Protein AF-A0A914K8K1-F1 (afdb_monomer)

Radius of gyration: 21.76 Å; Cα contacts (8 Å, |Δi|>4): 88; chains: 1; bounding box: 58×41×43 Å

Mean predicted aligned error: 17.22 Å

Secondary structure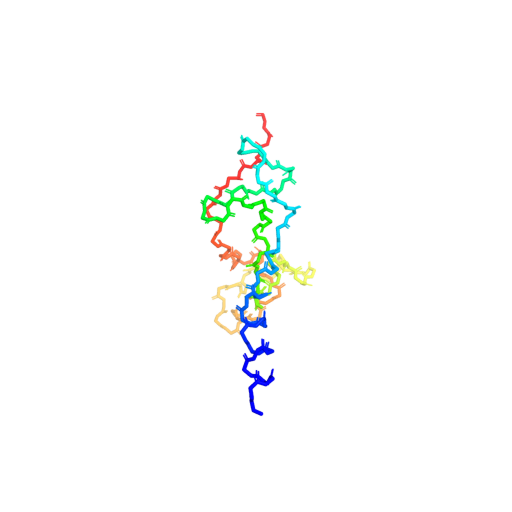 (DSSP, 8-state):
-HHHHHHHHHHTT-----SEEEEPBTTB--TT-EEETTTTEEE-S---------SSB-STTTTTTGGGGG-GGGHHHHHHHBTTTTT--------------

pLDDT: mean 70.37, std 14.73, range [35.03, 91.94]

Structure (mmCIF, N/CA/C/O backbone):
data_AF-A0A914K8K1-F1
#
_entry.id   AF-A0A914K8K1-F1
#
loop_
_atom_site.group_PDB
_atom_site.id
_atom_site.type_symbol
_atom_site.label_atom_id
_atom_site.label_alt_id
_atom_site.label_comp_id
_atom_site.label_asym_id
_atom_site.label_entity_id
_atom_site.label_seq_id
_atom_site.pdbx_PDB_ins_code
_atom_site.Cartn_x
_atom_site.Cartn_y
_atom_site.Cartn_z
_atom_site.occupancy
_atom_site.B_iso_or_equiv
_atom_site.auth_seq_id
_atom_site.auth_comp_id
_atom_site.auth_asym_id
_atom_site.auth_atom_id
_atom_site.pdbx_PDB_model_num
ATOM 1 N N . MET A 1 1 ? 37.151 17.667 19.456 1.00 62.22 1 MET A N 1
ATOM 2 C CA . MET A 1 1 ? 35.809 18.225 19.156 1.00 62.22 1 MET A CA 1
ATOM 3 C C . MET A 1 1 ? 35.627 18.548 17.671 1.00 62.22 1 MET A C 1
ATOM 5 O O . MET A 1 1 ? 34.592 18.196 17.137 1.00 62.22 1 MET A O 1
ATOM 9 N N . ILE A 1 2 ? 36.631 19.096 16.972 1.00 69.88 2 ILE A N 1
ATOM 10 C CA . ILE A 1 2 ? 36.574 19.380 15.517 1.00 69.88 2 ILE A CA 1
ATOM 11 C C . ILE A 1 2 ? 36.436 18.121 14.634 1.00 69.88 2 ILE A C 1
ATOM 13 O O . ILE A 1 2 ? 35.679 18.132 13.671 1.00 69.88 2 ILE A O 1
ATOM 17 N N . PHE A 1 3 ? 37.083 17.007 14.995 1.00 66.69 3 PHE A N 1
ATOM 18 C CA . PHE A 1 3 ? 36.973 15.741 14.248 1.00 66.69 3 PHE A CA 1
ATOM 19 C C . PHE A 1 3 ? 35.547 15.154 14.271 1.00 66.69 3 PHE A C 1
ATOM 21 O O . PHE A 1 3 ? 35.078 14.633 13.267 1.00 66.69 3 PHE A O 1
ATOM 28 N N . LEU A 1 4 ? 34.828 15.307 15.393 1.00 64.75 4 LEU A N 1
ATOM 29 C CA . LEU A 1 4 ? 33.423 14.892 15.524 1.00 64.75 4 LEU A CA 1
ATOM 30 C C . LEU A 1 4 ? 32.496 15.721 14.628 1.00 64.75 4 LEU A C 1
ATOM 32 O O . LEU A 1 4 ? 31.550 15.180 14.069 1.00 64.75 4 LEU A O 1
ATOM 36 N N . ILE A 1 5 ? 32.793 17.012 14.453 1.00 72.75 5 ILE A N 1
ATOM 37 C CA . ILE A 1 5 ? 32.029 17.905 13.572 1.00 72.75 5 ILE A CA 1
ATOM 38 C C . ILE A 1 5 ? 32.172 17.458 12.110 1.00 72.75 5 ILE A C 1
ATOM 40 O O . ILE A 1 5 ? 31.180 17.428 11.392 1.00 72.75 5 ILE A O 1
ATOM 44 N N . PHE A 1 6 ? 33.376 17.041 11.700 1.00 72.00 6 PHE A N 1
ATOM 45 C CA . PHE A 1 6 ? 33.640 16.532 10.349 1.00 72.00 6 PHE A CA 1
ATOM 46 C C . PHE A 1 6 ? 32.950 15.186 10.075 1.00 72.00 6 PHE A C 1
ATOM 48 O O . PHE A 1 6 ? 32.431 14.957 8.990 1.00 72.00 6 PHE A O 1
ATOM 55 N N . ILE A 1 7 ? 32.911 14.293 11.069 1.00 71.06 7 ILE A N 1
ATOM 56 C CA . ILE A 1 7 ? 32.204 13.008 10.957 1.00 71.06 7 ILE A CA 1
ATOM 57 C C . ILE A 1 7 ? 30.692 13.244 10.821 1.00 71.06 7 ILE A C 1
ATOM 59 O O . ILE A 1 7 ? 30.070 12.620 9.970 1.00 71.06 7 ILE A O 1
ATOM 63 N N . LEU A 1 8 ? 30.111 14.169 11.598 1.00 64.19 8 LEU A N 1
ATOM 64 C CA . LEU A 1 8 ? 28.686 14.524 11.523 1.00 64.19 8 LEU A CA 1
ATOM 65 C C . LEU A 1 8 ? 28.303 15.197 10.197 1.00 64.19 8 LEU A C 1
ATOM 67 O O . LEU A 1 8 ? 27.235 14.913 9.662 1.00 64.19 8 LEU A O 1
ATOM 71 N N . SER A 1 9 ? 29.160 16.057 9.639 1.00 67.00 9 SER A N 1
ATOM 72 C CA . SER A 1 9 ? 28.899 16.703 8.346 1.00 67.00 9 SER A CA 1
ATOM 73 C C . SER A 1 9 ? 29.022 15.741 7.163 1.00 67.00 9 SER A C 1
ATOM 75 O O . SER A 1 9 ? 28.276 15.873 6.196 1.00 67.00 9 SER A O 1
ATOM 77 N N . VAL A 1 10 ? 29.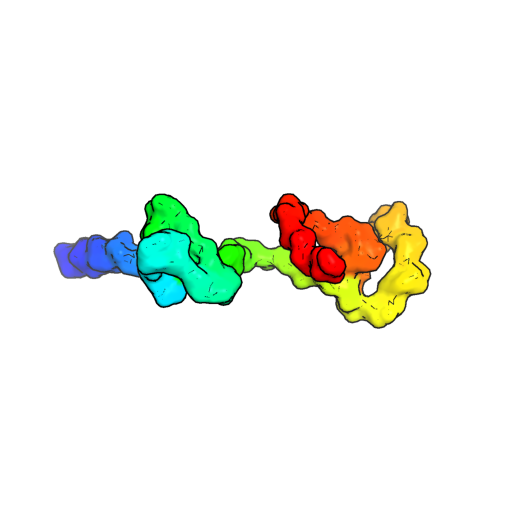916 14.752 7.245 1.00 62.75 10 VAL A N 1
ATOM 78 C CA . VAL A 1 10 ? 30.037 13.686 6.239 1.00 62.75 10 VAL A CA 1
ATOM 79 C C . VAL A 1 10 ? 28.889 12.676 6.370 1.00 62.75 10 VAL A C 1
ATOM 81 O O . VAL A 1 10 ? 28.319 12.288 5.356 1.00 62.75 10 VAL A O 1
ATOM 84 N N . PHE A 1 11 ? 28.486 12.304 7.594 1.00 62.41 11 PHE A N 1
ATOM 85 C CA . PHE A 1 11 ? 27.326 11.429 7.829 1.00 62.41 11 PHE A CA 1
ATOM 86 C C . PHE A 1 11 ? 26.000 12.068 7.384 1.00 62.41 11 PHE A C 1
ATOM 88 O O . PHE A 1 11 ? 25.150 11.377 6.834 1.00 62.41 11 PHE A O 1
ATOM 95 N N . GLY A 1 12 ? 25.831 13.383 7.555 1.00 54.16 12 GLY A N 1
ATOM 96 C CA . GLY A 1 12 ? 24.621 14.095 7.127 1.00 54.16 12 GLY A CA 1
ATOM 97 C C . GLY A 1 12 ? 24.423 14.176 5.606 1.00 54.16 12 GLY A C 1
ATOM 98 O O . GLY A 1 12 ? 23.321 14.478 5.161 1.00 54.16 12 GLY A O 1
ATOM 99 N N . LEU A 1 13 ? 25.459 13.900 4.800 1.00 52.81 13 LEU A N 1
ATOM 100 C CA . LEU A 1 13 ? 25.354 13.876 3.336 1.00 52.81 13 LEU A CA 1
ATOM 101 C C . LEU A 1 13 ? 25.050 12.475 2.770 1.00 52.81 13 LEU A C 1
ATOM 103 O O . LEU A 1 13 ? 24.757 12.364 1.582 1.00 52.81 13 LEU A O 1
ATOM 107 N N . VAL A 1 14 ? 25.131 11.409 3.583 1.00 45.88 14 VAL A N 1
ATOM 108 C CA . VAL A 1 14 ? 24.942 10.016 3.120 1.00 45.88 14 VAL A CA 1
ATOM 109 C C . VAL A 1 14 ? 23.555 9.438 3.413 1.00 45.88 14 VAL A C 1
ATOM 111 O O . VAL A 1 14 ? 23.330 8.252 3.181 1.00 45.88 14 VAL A O 1
ATOM 114 N N . GLU A 1 15 ? 22.587 10.249 3.846 1.00 52.53 15 GLU A N 1
ATOM 115 C CA . GLU A 1 15 ? 21.179 9.832 3.985 1.00 52.53 15 GLU A CA 1
ATOM 116 C C . GLU A 1 15 ? 20.435 9.856 2.639 1.00 52.53 15 GLU A C 1
ATOM 118 O O . GLU A 1 15 ? 19.354 10.417 2.483 1.00 52.53 15 GLU A O 1
ATOM 123 N N . GLY A 1 16 ? 21.059 9.250 1.634 1.00 50.69 16 GLY A N 1
ATOM 124 C CA . GLY A 1 16 ? 20.565 9.197 0.268 1.00 50.69 16 GLY A CA 1
ATOM 125 C C . GLY A 1 16 ? 20.891 7.876 -0.414 1.00 50.69 16 GLY A C 1
ATOM 126 O O . GLY A 1 16 ? 21.139 7.873 -1.615 1.00 50.69 16 GLY A O 1
ATOM 127 N N . LEU A 1 17 ? 20.899 6.749 0.312 1.00 50.72 17 LEU A N 1
ATOM 128 C CA . LEU A 1 17 ? 20.663 5.463 -0.348 1.00 50.72 17 LEU A CA 1
ATOM 129 C C . LEU A 1 17 ? 19.193 5.431 -0.750 1.00 50.72 17 LEU A C 1
ATOM 131 O O . LEU A 1 17 ? 18.320 4.952 -0.040 1.00 50.72 17 LEU A O 1
ATOM 135 N N . THR A 1 18 ? 18.925 6.034 -1.896 1.00 52.91 18 THR A N 1
ATOM 136 C CA . THR A 1 18 ? 17.677 5.865 -2.613 1.00 52.91 18 THR A CA 1
ATOM 137 C C . THR A 1 18 ? 17.522 4.377 -2.896 1.00 52.91 18 THR A C 1
ATOM 139 O O . THR A 1 18 ? 18.407 3.797 -3.526 1.00 52.91 18 THR A O 1
ATOM 142 N N . ASP A 1 19 ? 16.411 3.782 -2.462 1.00 56.59 19 ASP A N 1
ATOM 143 C CA . ASP A 1 19 ? 15.962 2.417 -2.784 1.00 56.59 19 ASP A CA 1
ATOM 144 C C . ASP A 1 19 ? 15.615 2.262 -4.288 1.00 56.59 19 ASP A C 1
ATOM 146 O O . ASP A 1 19 ? 14.587 1.710 -4.684 1.00 56.59 19 ASP A O 1
ATOM 150 N N . GLY A 1 20 ? 16.449 2.832 -5.158 1.00 61.06 20 GLY A N 1
ATOM 151 C CA . GLY A 1 20 ? 16.270 2.927 -6.595 1.00 61.06 20 GLY A CA 1
ATOM 152 C C . GLY A 1 20 ? 17.356 2.165 -7.343 1.00 61.06 20 GLY A C 1
ATOM 153 O O . GLY A 1 20 ? 18.521 2.163 -6.958 1.00 61.06 20 GLY A O 1
ATOM 154 N N . ILE A 1 21 ? 16.967 1.535 -8.4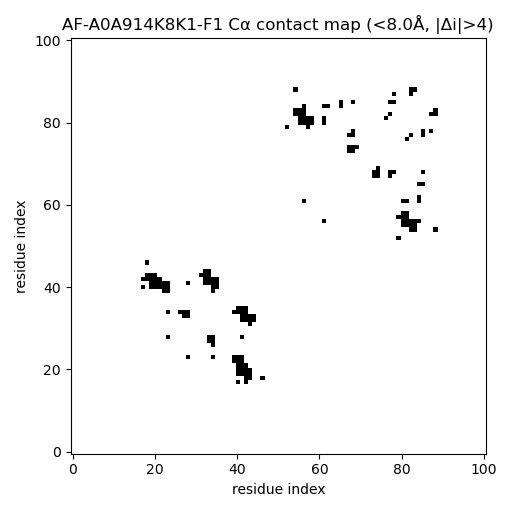51 1.00 70.25 21 ILE A N 1
ATOM 155 C CA . ILE A 1 21 ? 17.849 0.724 -9.304 1.00 70.25 21 ILE A CA 1
ATOM 156 C C . ILE A 1 21 ? 18.900 1.566 -10.048 1.00 70.25 21 ILE A C 1
ATOM 158 O O . ILE A 1 21 ? 19.914 1.032 -10.493 1.00 70.25 21 ILE A O 1
ATOM 162 N N . GLY A 1 22 ? 18.692 2.876 -10.186 1.00 77.31 22 GLY A N 1
ATOM 163 C CA . GLY A 1 22 ? 19.632 3.770 -10.861 1.00 77.31 22 GLY A CA 1
ATOM 164 C C . GLY A 1 22 ? 18.955 4.999 -11.468 1.00 77.31 22 GLY A C 1
ATOM 165 O O . GLY A 1 22 ? 17.754 5.192 -11.271 1.00 77.31 22 GLY A O 1
ATOM 166 N N . PRO A 1 23 ? 19.704 5.851 -12.188 1.00 82.31 23 PRO A N 1
ATOM 167 C CA . PRO A 1 23 ? 19.160 7.042 -12.833 1.00 82.31 23 PRO A CA 1
ATOM 168 C C . PRO A 1 23 ? 18.260 6.683 -14.022 1.00 82.31 23 PRO A C 1
ATOM 170 O O . PRO A 1 23 ? 18.484 5.687 -14.712 1.00 82.31 23 PRO A O 1
ATOM 173 N N . CYS A 1 24 ? 17.261 7.518 -14.305 1.00 86.38 24 CYS A N 1
ATOM 174 C CA . CYS A 1 24 ? 16.415 7.331 -15.482 1.00 86.38 24 CYS A CA 1
ATOM 175 C C . CYS A 1 24 ? 17.192 7.668 -16.762 1.00 86.38 24 CYS A C 1
ATOM 177 O O . CYS A 1 24 ? 17.596 8.815 -16.962 1.00 86.38 24 CYS A O 1
ATOM 179 N N . ILE A 1 25 ? 17.339 6.716 -17.682 1.00 85.06 25 ILE A N 1
ATOM 180 C CA . ILE A 1 25 ? 17.964 6.983 -18.983 1.00 85.06 25 ILE A CA 1
ATOM 181 C C . ILE A 1 25 ? 16.852 7.361 -19.962 1.00 85.06 25 ILE A C 1
ATOM 183 O O . ILE A 1 25 ? 15.943 6.570 -20.213 1.00 85.06 25 ILE A O 1
ATOM 187 N N . ALA A 1 26 ? 16.880 8.595 -20.475 1.00 78.56 26 ALA A N 1
ATOM 188 C CA . ALA A 1 26 ? 15.861 9.135 -21.388 1.00 78.56 26 ALA A CA 1
ATOM 189 C C . ALA A 1 26 ? 14.405 9.012 -20.872 1.00 78.56 26 ALA A C 1
ATOM 191 O O . ALA A 1 26 ? 13.470 8.871 -21.655 1.00 78.56 26 ALA A O 1
ATOM 192 N N . GLY A 1 27 ? 14.207 9.041 -19.547 1.00 73.38 27 GLY A N 1
ATOM 193 C CA . GLY A 1 27 ? 12.885 8.881 -18.926 1.00 73.38 27 GLY A CA 1
ATOM 194 C C . GLY A 1 27 ? 12.346 7.446 -18.931 1.00 73.38 27 GLY A C 1
ATOM 195 O O . GLY A 1 27 ? 11.175 7.237 -18.627 1.00 73.38 27 GLY A O 1
ATOM 196 N N . THR A 1 28 ? 13.186 6.461 -19.253 1.00 79.12 28 THR A N 1
ATOM 197 C CA . THR A 1 28 ? 12.826 5.039 -19.261 1.00 79.12 28 THR A CA 1
ATOM 198 C C . THR A 1 28 ? 13.487 4.298 -18.098 1.00 79.12 28 THR A C 1
ATOM 200 O O . THR A 1 28 ? 14.619 4.603 -17.716 1.00 79.12 28 THR A O 1
ATOM 203 N N . CYS A 1 29 ? 12.759 3.342 -17.519 1.00 85.38 29 CYS A N 1
ATOM 204 C CA . CYS A 1 29 ? 13.227 2.449 -16.459 1.00 85.38 29 CYS A CA 1
ATOM 205 C C . CYS A 1 29 ? 12.881 0.988 -16.819 1.00 85.38 29 CYS A C 1
ATOM 207 O O . CYS A 1 29 ? 11.983 0.764 -17.639 1.00 85.38 29 CYS A O 1
ATOM 209 N N . PRO A 1 30 ? 13.564 -0.008 -16.221 1.00 80.75 30 PRO A N 1
ATOM 210 C CA . PRO A 1 30 ? 13.225 -1.423 -16.379 1.00 80.75 30 PRO A CA 1
ATOM 211 C C . PRO A 1 30 ? 11.787 -1.733 -15.937 1.00 80.75 30 PRO A C 1
ATOM 213 O O . PRO A 1 30 ? 11.172 -0.971 -15.188 1.00 80.75 30 PRO A O 1
ATOM 216 N N . LEU A 1 31 ? 11.251 -2.876 -16.374 1.00 73.25 31 LEU A N 1
ATOM 217 C CA . LEU A 1 31 ? 9.897 -3.316 -16.018 1.00 73.25 31 LEU A CA 1
ATOM 218 C C . LEU A 1 31 ? 9.686 -3.314 -14.494 1.00 73.25 31 LEU A C 1
ATOM 220 O O . LEU A 1 31 ? 10.468 -3.910 -13.759 1.00 73.25 31 LEU A O 1
ATOM 224 N N . GLY A 1 32 ? 8.614 -2.654 -14.041 1.00 68.31 32 GLY A N 1
ATOM 225 C CA . GLY A 1 32 ? 8.254 -2.542 -12.620 1.00 68.31 32 GLY A CA 1
ATOM 226 C C . GLY A 1 32 ? 8.769 -1.287 -11.905 1.00 68.31 32 GLY A C 1
ATOM 227 O O . GLY A 1 32 ? 8.447 -1.095 -10.737 1.00 68.31 32 GLY A O 1
ATOM 228 N N . TYR A 1 33 ? 9.508 -0.412 -12.592 1.00 76.81 33 TYR A N 1
ATOM 229 C CA . TYR A 1 33 ? 10.102 0.794 -12.010 1.00 76.81 33 TYR A CA 1
ATOM 230 C C . TYR A 1 33 ? 9.544 2.055 -12.664 1.00 76.81 33 TYR A C 1
ATOM 232 O O . TYR A 1 33 ? 9.283 2.092 -13.867 1.00 76.81 33 TYR A O 1
ATOM 240 N N . THR A 1 34 ? 9.387 3.115 -11.876 1.00 77.62 34 THR A N 1
ATOM 241 C CA . THR A 1 34 ? 8.926 4.419 -12.368 1.00 77.62 34 THR A CA 1
ATOM 242 C C . THR A 1 34 ? 10.005 5.471 -12.189 1.00 77.62 34 THR A C 1
ATOM 244 O O . THR A 1 34 ? 10.682 5.494 -11.161 1.00 77.62 34 THR A O 1
ATOM 247 N N . CYS A 1 35 ? 10.151 6.359 -13.175 1.00 82.19 35 CYS A N 1
ATOM 248 C CA . CYS A 1 35 ? 11.070 7.484 -13.064 1.00 82.19 35 CYS A CA 1
ATOM 249 C C . CYS A 1 35 ? 10.472 8.560 -12.152 1.0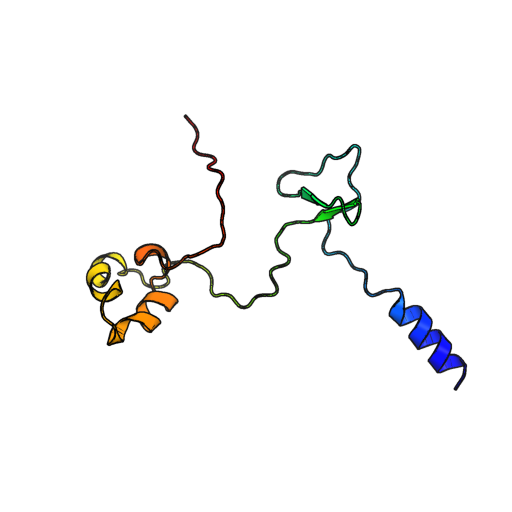0 82.19 35 CYS A C 1
ATOM 251 O O . CYS A 1 35 ? 9.465 9.188 -12.489 1.00 82.19 35 CYS A O 1
ATOM 253 N N . GLN A 1 36 ? 11.093 8.783 -10.998 1.00 81.19 36 GLN A N 1
ATOM 254 C CA . GLN A 1 36 ? 10.668 9.816 -10.064 1.00 81.19 36 GLN A CA 1
ATOM 255 C C . GLN A 1 36 ? 11.206 11.175 -10.525 1.00 81.19 36 GLN A C 1
ATOM 257 O O . GLN A 1 36 ? 12.401 11.442 -10.453 1.00 81.19 36 GLN A O 1
ATOM 262 N N . THR A 1 37 ? 10.328 12.072 -10.975 1.00 66.50 37 THR A N 1
ATOM 263 C CA . THR A 1 37 ? 10.697 13.408 -11.493 1.00 66.50 37 THR A CA 1
ATOM 264 C C . THR A 1 37 ? 11.345 14.325 -10.454 1.00 66.50 37 THR A C 1
ATOM 266 O O . THR A 1 37 ? 12.043 15.260 -10.828 1.00 66.50 37 THR A O 1
ATOM 269 N N . SER A 1 38 ? 11.145 14.042 -9.164 1.00 62.75 38 SER A N 1
ATOM 270 C CA . SER A 1 38 ? 11.769 14.772 -8.052 1.00 62.75 38 SER A CA 1
ATOM 271 C C . SER A 1 38 ? 13.249 14.409 -7.858 1.00 62.75 38 SER A C 1
ATOM 273 O O . SER A 1 38 ? 14.043 15.240 -7.432 1.00 62.75 38 SER A O 1
ATOM 275 N N . THR A 1 39 ? 13.634 13.172 -8.182 1.00 65.69 39 THR A N 1
ATOM 276 C CA . THR A 1 39 ? 14.959 12.620 -7.845 1.00 65.69 39 THR A CA 1
ATOM 277 C C . THR A 1 39 ? 15.712 12.048 -9.052 1.00 65.69 39 THR A C 1
ATOM 279 O O . THR A 1 39 ? 16.865 11.663 -8.917 1.00 65.69 39 THR A O 1
ATOM 282 N N . GLN A 1 40 ? 15.099 12.013 -10.241 1.00 78.56 40 GLN A N 1
ATOM 283 C CA . GLN A 1 40 ? 15.647 11.432 -11.478 1.00 78.56 40 GLN A CA 1
ATOM 284 C C . GLN A 1 40 ? 16.145 9.982 -11.329 1.00 78.56 40 GLN A C 1
ATOM 286 O O . GLN A 1 40 ? 17.045 9.540 -12.044 1.00 78.56 40 GLN A O 1
ATOM 291 N N . LEU A 1 41 ? 15.527 9.226 -10.421 1.00 78.75 41 LEU A N 1
ATOM 292 C CA . LEU A 1 41 ? 15.868 7.842 -10.103 1.00 78.75 41 LEU A CA 1
ATOM 293 C C . LEU A 1 41 ? 14.705 6.901 -10.437 1.00 78.75 4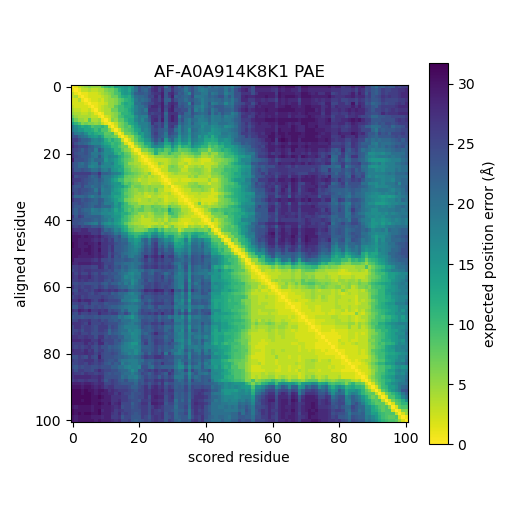1 LEU A C 1
ATOM 295 O O . LEU A 1 41 ? 13.530 7.251 -10.294 1.00 78.75 41 LEU A O 1
ATOM 299 N N . CYS A 1 42 ? 15.049 5.690 -10.863 1.00 81.50 42 CYS A N 1
ATOM 300 C CA . CYS A 1 42 ? 14.139 4.568 -11.033 1.00 81.50 42 CYS A CA 1
ATOM 301 C C . CYS A 1 42 ? 13.897 3.914 -9.670 1.00 81.50 42 CYS A C 1
ATOM 303 O O . CYS A 1 42 ? 14.718 3.119 -9.216 1.00 81.50 42 CYS A O 1
ATOM 305 N N . SER A 1 43 ? 12.777 4.229 -9.023 1.00 77.88 43 SER A N 1
ATOM 306 C CA . SER A 1 43 ? 12.359 3.575 -7.776 1.00 77.88 43 SER A CA 1
ATOM 307 C C . SER A 1 43 ? 11.320 2.498 -8.072 1.00 77.88 43 SER A C 1
ATOM 309 O O . SER A 1 43 ? 10.464 2.689 -8.945 1.00 77.88 43 SER A O 1
ATOM 311 N N . SER A 1 44 ? 11.378 1.375 -7.343 1.00 67.50 44 SER A N 1
ATOM 312 C CA . SER A 1 44 ? 10.159 0.583 -7.156 1.00 67.50 44 SER A CA 1
ATOM 313 C C . SER A 1 44 ? 9.248 1.411 -6.255 1.00 67.50 44 SER A C 1
ATOM 315 O O . SER A 1 44 ? 9.731 2.097 -5.352 1.00 67.50 44 SER A O 1
ATOM 317 N N . ASN A 1 45 ? 7.937 1.352 -6.461 1.00 60.88 45 ASN A N 1
ATOM 318 C CA . ASN A 1 45 ? 6.999 1.956 -5.512 1.00 60.88 45 ASN A CA 1
ATOM 319 C C . ASN A 1 45 ? 6.922 1.185 -4.180 1.00 60.88 45 ASN A C 1
ATOM 321 O O . ASN A 1 45 ? 6.134 1.548 -3.310 1.00 60.88 45 ASN A O 1
ATOM 325 N N . ASP A 1 46 ? 7.762 0.168 -3.981 1.00 55.59 46 ASP A N 1
ATOM 326 C CA . ASP A 1 46 ? 7.915 -0.538 -2.713 1.00 55.59 46 ASP A CA 1
ATOM 327 C C . ASP A 1 46 ? 8.840 0.199 -1.729 1.00 55.59 46 ASP A C 1
ATOM 329 O O . ASP A 1 46 ? 9.662 -0.421 -1.064 1.00 55.59 46 ASP A O 1
ATOM 333 N N . VAL A 1 47 ? 8.678 1.513 -1.555 1.00 53.88 47 VAL A N 1
ATOM 334 C CA . VAL A 1 47 ? 8.993 2.118 -0.249 1.00 53.88 47 VAL A CA 1
ATOM 335 C C . VAL A 1 47 ? 7.690 2.202 0.525 1.00 53.88 47 VAL A C 1
ATOM 337 O O . VAL A 1 47 ? 7.110 3.260 0.760 1.00 53.88 47 VAL A O 1
ATOM 340 N N . ALA A 1 48 ? 7.204 1.026 0.905 1.00 50.91 48 ALA A N 1
ATOM 341 C CA . ALA A 1 48 ? 6.209 0.887 1.945 1.00 50.91 48 ALA A CA 1
ATOM 342 C C . ALA A 1 48 ? 6.908 0.363 3.199 1.00 50.91 48 ALA A C 1
ATOM 344 O O . ALA A 1 48 ? 6.687 -0.766 3.634 1.00 50.91 48 ALA A O 1
ATOM 345 N N . THR A 1 49 ? 7.680 1.228 3.861 1.00 48.09 49 THR A N 1
ATOM 346 C CA . THR A 1 49 ? 7.741 1.164 5.325 1.00 48.09 49 THR A CA 1
ATOM 347 C C . THR A 1 49 ? 6.377 1.610 5.836 1.00 48.09 49 THR A C 1
ATOM 349 O O . THR A 1 49 ? 6.142 2.735 6.264 1.00 48.09 49 THR A O 1
ATOM 352 N N . THR A 1 50 ? 5.407 0.723 5.701 1.00 42.28 50 THR A N 1
ATOM 353 C CA . THR A 1 50 ? 4.162 0.765 6.439 1.00 42.28 50 THR A CA 1
ATOM 354 C C . THR A 1 50 ? 3.904 -0.683 6.772 1.00 42.28 50 THR A C 1
ATOM 356 O O . THR A 1 50 ? 3.703 -1.506 5.885 1.00 42.28 50 THR A O 1
ATOM 359 N N . THR A 1 51 ? 3.962 -1.003 8.056 1.00 49.28 51 THR A N 1
ATOM 360 C CA . THR A 1 51 ? 3.488 -2.246 8.666 1.00 49.28 51 THR A CA 1
ATOM 361 C C . THR A 1 51 ? 1.980 -2.396 8.431 1.00 49.28 51 THR A C 1
ATOM 363 O O . THR A 1 51 ? 1.178 -2.420 9.358 1.00 49.28 51 THR A O 1
ATOM 366 N N . LEU A 1 52 ? 1.557 -2.450 7.170 1.00 51.47 52 LEU A N 1
ATOM 367 C CA . LEU A 1 52 ? 0.193 -2.711 6.771 1.00 51.47 52 LEU A CA 1
ATOM 368 C C . LEU A 1 52 ? 0.141 -4.172 6.350 1.00 51.47 52 LEU A C 1
ATOM 370 O O . LEU A 1 52 ? 0.821 -4.597 5.418 1.00 51.47 52 LEU A O 1
ATOM 374 N N . ALA A 1 53 ? -0.615 -4.946 7.123 1.00 58.94 53 ALA A N 1
ATOM 375 C CA . ALA A 1 53 ? -0.743 -6.381 6.956 1.00 58.94 53 ALA A CA 1
ATOM 376 C C . ALA A 1 53 ? -0.992 -6.762 5.481 1.00 58.94 53 ALA A C 1
ATOM 378 O O . ALA A 1 53 ? -1.756 -6.074 4.795 1.00 58.94 53 ALA A O 1
ATOM 379 N N . PRO A 1 54 ? -0.388 -7.862 4.992 1.00 59.19 54 PRO A N 1
ATOM 380 C CA . PRO A 1 54 ? -0.601 -8.321 3.628 1.00 59.19 54 PRO A CA 1
ATOM 381 C C . PRO A 1 54 ? -2.101 -8.532 3.382 1.00 59.19 54 PRO A C 1
ATOM 383 O O . PRO A 1 54 ? -2.769 -9.240 4.136 1.00 59.19 54 PRO A O 1
ATOM 386 N N . CYS A 1 55 ? -2.621 -7.898 2.326 1.00 74.12 55 CYS A N 1
ATOM 387 C CA . CYS A 1 55 ? -4.006 -8.009 1.859 1.00 74.12 55 CYS A CA 1
ATOM 388 C C . CYS A 1 55 ? -4.227 -9.385 1.204 1.00 74.12 55 CYS A C 1
ATOM 390 O O . CYS A 1 55 ? -4.353 -9.545 -0.010 1.00 74.12 55 CYS A O 1
ATOM 392 N N . ILE A 1 56 ? -4.217 -10.421 2.029 1.00 79.06 56 ILE A N 1
ATOM 393 C CA . ILE A 1 56 ? -4.477 -11.795 1.622 1.00 79.06 56 ILE A CA 1
ATOM 394 C C . ILE A 1 56 ? -5.439 -12.429 2.615 1.00 79.06 56 ILE A C 1
ATOM 396 O O . ILE A 1 56 ? -5.471 -12.072 3.794 1.00 79.06 56 ILE A O 1
ATOM 400 N N . ASP A 1 57 ? -6.217 -13.388 2.131 1.00 83.25 57 ASP A N 1
ATOM 401 C CA . ASP A 1 57 ? -6.982 -14.255 3.012 1.00 83.25 57 ASP A CA 1
ATOM 402 C C . ASP A 1 57 ? -6.001 -15.246 3.651 1.00 83.25 57 ASP A C 1
ATOM 404 O O . ASP A 1 57 ? -5.398 -16.073 2.969 1.00 83.25 57 ASP A O 1
ATOM 408 N N . LYS A 1 58 ? -5.788 -15.116 4.961 1.00 83.06 58 LYS A N 1
ATOM 409 C CA . LYS A 1 58 ? -4.945 -16.021 5.755 1.00 83.06 58 LYS A CA 1
ATOM 410 C C . LYS A 1 58 ? -5.665 -17.317 6.102 1.00 83.06 58 LYS A C 1
ATOM 412 O O . LYS A 1 58 ? -5.018 -18.321 6.382 1.00 83.06 58 LYS A O 1
ATOM 417 N N . MET A 1 59 ? -6.993 -17.287 6.134 1.00 81.94 59 MET A N 1
ATOM 418 C CA . MET A 1 59 ? -7.811 -18.438 6.483 1.00 81.94 59 MET A CA 1
ATOM 419 C C . MET A 1 59 ? -8.357 -19.116 5.223 1.00 81.94 59 MET A C 1
ATOM 421 O O . MET A 1 59 ? -8.848 -18.466 4.306 1.00 81.94 59 MET A O 1
ATOM 425 N N . THR A 1 60 ? -8.327 -20.446 5.197 1.00 83.88 60 THR A N 1
ATOM 426 C CA . THR A 1 60 ? -8.779 -21.252 4.049 1.00 83.88 60 THR A CA 1
ATOM 427 C C . THR A 1 60 ? -10.294 -21.176 3.833 1.00 83.88 60 THR A C 1
ATOM 429 O O . THR A 1 60 ? -10.774 -21.315 2.715 1.00 83.88 60 THR A O 1
ATOM 432 N N . ASN A 1 61 ? -11.053 -20.915 4.903 1.00 86.00 61 ASN A N 1
ATOM 433 C CA . ASN A 1 61 ? -12.520 -20.908 4.916 1.00 86.00 61 ASN A CA 1
ATOM 434 C C . ASN A 1 61 ? -13.135 -19.498 4.930 1.00 86.00 61 ASN A C 1
ATOM 436 O O . ASN A 1 61 ? -14.259 -19.321 5.395 1.00 86.00 61 ASN A O 1
ATOM 440 N N . CYS A 1 62 ? -12.446 -18.480 4.408 1.00 84.44 62 CYS A N 1
ATOM 441 C CA . CYS A 1 62 ? -13.000 -17.122 4.365 1.00 84.44 62 CYS A CA 1
ATOM 442 C C . CYS A 1 62 ? -14.333 -17.029 3.597 1.00 84.44 62 CYS A C 1
ATOM 444 O O . CYS A 1 62 ? -15.215 -16.268 3.991 1.00 84.44 62 CYS A O 1
ATOM 446 N N . ALA A 1 63 ? -14.531 -17.852 2.560 1.00 85.06 63 ALA A N 1
ATOM 447 C CA . ALA A 1 63 ? -15.779 -17.897 1.794 1.00 85.06 63 ALA A CA 1
ATOM 448 C C . ALA A 1 63 ? -17.000 -18.282 2.652 1.00 85.06 63 ALA A C 1
ATOM 450 O O . ALA A 1 63 ? -18.063 -17.676 2.516 1.00 85.06 63 ALA A O 1
ATOM 451 N N . ALA A 1 64 ? -16.835 -19.236 3.574 1.00 87.69 64 ALA A N 1
ATOM 452 C CA . ALA A 1 64 ? -17.891 -19.655 4.494 1.00 87.69 64 ALA A CA 1
ATOM 453 C C . ALA A 1 64 ? -18.233 -18.552 5.510 1.00 87.69 64 ALA A C 1
ATOM 455 O O . ALA A 1 64 ? -19.390 -18.390 5.896 1.00 87.69 64 ALA A O 1
ATOM 456 N N . TYR A 1 65 ? -17.242 -17.743 5.892 1.00 85.62 65 TYR A N 1
ATOM 457 C CA . TYR A 1 65 ? -17.380 -16.687 6.895 1.00 85.62 65 TYR A CA 1
ATOM 458 C C . TYR A 1 65 ? -17.687 -15.300 6.323 1.00 85.62 65 TYR A C 1
ATOM 460 O O . TYR A 1 65 ? -17.756 -14.324 7.065 1.00 85.62 65 TYR A O 1
ATOM 468 N N . ARG A 1 66 ? -17.958 -15.188 5.020 1.00 84.44 66 ARG A N 1
ATOM 469 C CA . ARG A 1 66 ? -18.280 -13.909 4.367 1.00 84.44 66 ARG A CA 1
ATOM 470 C C . ARG A 1 66 ? -19.473 -13.179 5.002 1.00 84.44 66 ARG A C 1
ATOM 472 O O . ARG A 1 66 ? -19.518 -11.952 5.010 1.00 84.44 66 ARG A O 1
ATOM 479 N N . HIS A 1 67 ? -20.418 -13.919 5.576 1.00 88.38 67 HIS A N 1
ATOM 480 C CA . HIS A 1 67 ? -21.554 -13.354 6.309 1.00 88.38 67 HIS A CA 1
ATOM 481 C C . HIS A 1 67 ? -21.139 -12.634 7.610 1.00 88.38 67 HIS A C 1
ATOM 483 O O . HIS A 1 67 ? -21.828 -11.713 8.046 1.00 88.38 67 HIS A O 1
ATOM 489 N N . LEU A 1 68 ? -19.991 -12.988 8.200 1.00 88.62 68 LEU A N 1
ATOM 490 C CA . LEU A 1 68 ? -19.444 -12.357 9.406 1.00 88.62 68 LEU A CA 1
ATOM 491 C C . LEU A 1 68 ? -18.687 -11.059 9.117 1.00 88.62 68 LEU A C 1
ATOM 493 O O . LEU A 1 68 ? -18.431 -10.307 10.051 1.00 88.62 68 LEU A O 1
ATOM 497 N N . CYS A 1 69 ? -18.380 -10.741 7.853 1.00 86.06 69 CYS A N 1
ATOM 498 C CA 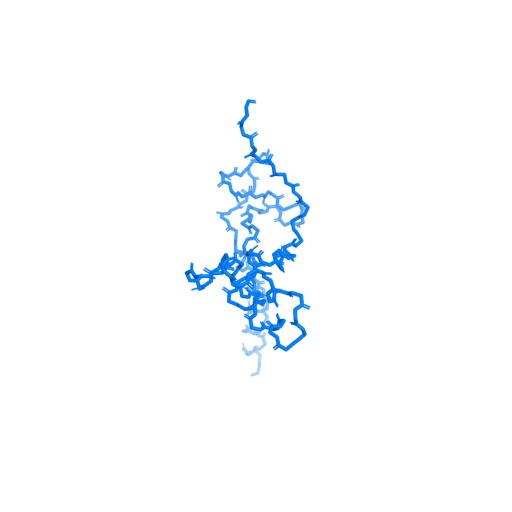. CYS A 1 69 ? -17.717 -9.482 7.500 1.00 86.06 69 CYS A CA 1
ATOM 499 C C . CYS A 1 69 ? -18.491 -8.257 8.025 1.00 86.06 69 CYS A C 1
ATOM 501 O O . CYS A 1 69 ? -17.880 -7.265 8.419 1.00 86.06 69 CYS A O 1
ATOM 503 N N . ASN A 1 70 ? -19.826 -8.324 8.061 1.00 87.56 70 ASN A N 1
ATOM 504 C CA . ASN A 1 70 ? -20.689 -7.238 8.542 1.00 87.56 70 ASN A CA 1
ATOM 505 C C . ASN A 1 70 ? -21.000 -7.318 10.045 1.00 87.56 70 ASN A C 1
ATOM 507 O O . ASN A 1 70 ? -21.697 -6.453 10.572 1.00 87.56 70 ASN A O 1
ATOM 511 N N . ASN A 1 71 ? -20.518 -8.348 10.741 1.00 91.00 71 ASN A N 1
ATOM 512 C CA . ASN A 1 71 ? -20.746 -8.504 12.168 1.00 91.00 71 ASN A CA 1
ATOM 513 C C . ASN A 1 71 ? -19.700 -7.699 12.951 1.00 91.00 71 ASN A C 1
ATOM 515 O O . ASN A 1 71 ? -18.504 -7.913 12.777 1.00 91.00 71 ASN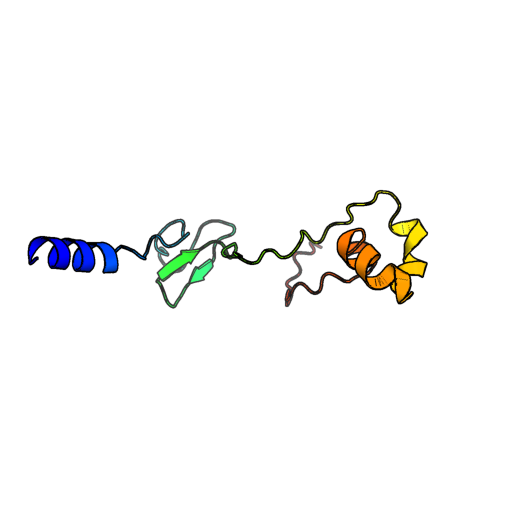 A O 1
ATOM 519 N N . ASN A 1 72 ? -20.148 -6.798 13.831 1.00 88.69 72 ASN A N 1
ATOM 520 C CA . ASN A 1 72 ? -19.263 -5.904 14.585 1.00 88.69 72 ASN A CA 1
ATOM 521 C C . ASN A 1 72 ? -18.266 -6.666 15.478 1.00 88.69 72 ASN A C 1
ATOM 523 O O . ASN A 1 72 ? -17.117 -6.267 15.603 1.00 88.69 72 ASN A O 1
ATOM 527 N N . VAL A 1 73 ? -18.676 -7.808 16.040 1.00 91.94 73 VAL A N 1
ATOM 528 C CA . VAL A 1 73 ? -17.825 -8.631 16.919 1.00 91.94 73 VAL A CA 1
ATOM 529 C C . VAL A 1 73 ? -16.675 -9.277 16.144 1.00 91.94 73 VAL A C 1
ATOM 531 O O . VAL A 1 73 ? -15.567 -9.409 16.653 1.00 91.94 73 VAL A O 1
ATOM 534 N N . TYR A 1 74 ? -16.922 -9.660 14.892 1.00 85.06 74 TYR A N 1
ATOM 535 C CA . TYR A 1 74 ? -15.946 -10.351 14.045 1.00 85.06 74 TYR A CA 1
ATOM 536 C C . TYR A 1 74 ? -15.263 -9.420 13.042 1.00 85.06 74 TYR A C 1
ATOM 538 O O . TYR A 1 74 ? -14.464 -9.875 12.224 1.00 85.06 74 TYR A O 1
ATOM 546 N N . TYR A 1 75 ? -15.557 -8.122 13.104 1.00 84.44 75 TYR A N 1
ATOM 547 C CA . TYR A 1 75 ? -15.113 -7.128 12.138 1.00 84.44 75 TYR A CA 1
ATOM 548 C C . TYR A 1 75 ? -13.583 -7.040 12.067 1.00 84.44 75 TYR A C 1
ATOM 550 O O . TYR A 1 75 ? -13.014 -7.105 10.973 1.00 84.44 75 TYR A O 1
ATOM 558 N N . ASP A 1 76 ? -12.911 -6.937 13.214 1.00 86.06 76 ASP A N 1
ATOM 559 C CA . ASP A 1 76 ? -11.448 -6.863 13.291 1.00 86.06 76 ASP A CA 1
ATOM 560 C C . ASP A 1 76 ? -10.789 -8.171 12.858 1.00 86.06 76 ASP A C 1
ATOM 562 O O . ASP A 1 76 ? -9.867 -8.179 12.041 1.00 86.06 76 ASP A O 1
ATOM 566 N N . LEU A 1 77 ? -11.324 -9.294 13.337 1.00 86.56 77 LEU A N 1
ATOM 567 C CA . LEU A 1 77 ? -10.819 -10.625 13.022 1.00 86.56 77 LEU A CA 1
ATOM 568 C C . LEU A 1 77 ? -10.897 -10.916 11.515 1.00 86.56 77 LEU A C 1
ATOM 570 O O . LEU A 1 77 ? -9.914 -11.335 10.905 1.00 86.56 77 LEU A O 1
ATOM 574 N N . MET A 1 78 ? -12.033 -10.610 10.889 1.00 86.44 78 MET A N 1
ATOM 575 C CA . MET A 1 78 ? -12.229 -10.745 9.445 1.00 86.44 78 MET A CA 1
ATOM 576 C C . MET A 1 78 ? -11.358 -9.770 8.645 1.00 86.44 78 MET A C 1
ATOM 578 O O . MET A 1 78 ? -10.907 -10.109 7.555 1.00 86.44 78 MET A O 1
ATOM 582 N N . THR A 1 79 ? -11.050 -8.591 9.188 1.00 82.44 79 THR A N 1
ATOM 583 C CA . THR A 1 79 ? -10.121 -7.640 8.555 1.00 82.44 79 THR A CA 1
ATOM 584 C C . THR A 1 79 ? -8.678 -8.145 8.576 1.00 82.44 79 THR A C 1
ATOM 586 O O . THR A 1 79 ? -7.930 -7.860 7.649 1.00 82.44 79 THR A O 1
ATOM 589 N N . GLN A 1 80 ? -8.282 -8.921 9.586 1.00 81.88 80 GLN A N 1
ATOM 590 C CA . GLN A 1 80 ? -6.931 -9.486 9.682 1.00 81.88 80 GLN A CA 1
ATOM 591 C C . GLN A 1 80 ? -6.776 -10.828 8.952 1.00 81.88 80 GLN A C 1
ATOM 593 O O . GLN A 1 80 ? -5.698 -11.131 8.440 1.00 81.88 80 GLN A O 1
ATOM 598 N N . GLN A 1 81 ? -7.826 -11.653 8.940 1.00 85.44 81 GLN A N 1
ATOM 599 C CA . GLN A 1 81 ? -7.769 -13.038 8.457 1.00 85.44 81 GLN A CA 1
ATOM 600 C C . GLN A 1 81 ? -8.391 -13.221 7.073 1.00 85.44 81 GLN A C 1
ATOM 602 O O . GLN A 1 81 ? -7.955 -14.100 6.336 1.00 85.44 81 GLN A O 1
ATOM 607 N N . CYS A 1 82 ? -9.379 -12.400 6.718 1.00 87.56 82 CYS A N 1
ATOM 608 C CA . CYS A 1 82 ? -10.160 -12.505 5.486 1.00 87.56 82 CYS A CA 1
ATOM 609 C C . CYS A 1 82 ? -10.293 -11.143 4.784 1.00 87.56 82 CYS A C 1
ATOM 611 O O . CYS A 1 82 ? -11.356 -10.780 4.268 1.00 87.56 82 CYS A O 1
ATOM 613 N N . ALA A 1 83 ? -9.216 -10.349 4.803 1.00 82.62 83 ALA A N 1
ATOM 614 C CA . ALA A 1 83 ? -9.215 -8.971 4.316 1.00 82.62 83 ALA A CA 1
ATOM 615 C C . ALA A 1 83 ? -9.657 -8.865 2.849 1.00 82.62 83 ALA A C 1
ATOM 617 O O . ALA A 1 83 ? -10.339 -7.910 2.464 1.00 82.62 83 ALA A O 1
ATOM 618 N N . LYS A 1 84 ? -9.283 -9.857 2.033 1.00 80.25 84 LYS A N 1
ATOM 619 C CA . LYS A 1 84 ? -9.591 -9.913 0.606 1.00 80.25 84 LYS A CA 1
ATOM 620 C C . LYS A 1 84 ? -11.041 -10.348 0.386 1.00 80.25 84 LYS A C 1
ATOM 622 O O . LYS A 1 84 ? -11.761 -9.667 -0.338 1.00 80.25 84 LYS A O 1
ATOM 627 N N . THR A 1 85 ? -11.509 -11.385 1.081 1.00 83.56 85 THR A N 1
ATOM 628 C CA . THR A 1 85 ? -12.905 -11.856 1.001 1.00 83.56 85 THR A CA 1
ATOM 629 C C . THR A 1 85 ? -13.919 -10.824 1.517 1.00 83.56 85 THR A C 1
ATOM 631 O O . THR A 1 85 ? -15.015 -10.701 0.966 1.00 83.56 85 THR A O 1
ATOM 634 N N . CYS A 1 86 ? -13.561 -10.043 2.539 1.00 84.88 86 CYS A N 1
ATOM 635 C CA . CYS A 1 86 ? -14.404 -8.969 3.072 1.00 84.88 86 CYS A CA 1
ATOM 636 C C . CYS A 1 86 ? -14.227 -7.622 2.349 1.00 84.88 86 CYS A C 1
ATOM 638 O O . CYS A 1 86 ? -14.742 -6.609 2.827 1.00 84.88 86 CYS A O 1
ATOM 640 N N . CYS A 1 87 ? -13.483 -7.579 1.234 1.00 78.25 87 CYS A N 1
ATOM 641 C CA . CYS A 1 87 ? -13.153 -6.356 0.489 1.00 78.25 87 CYS A CA 1
ATOM 642 C C . CYS A 1 87 ? -12.577 -5.228 1.374 1.00 78.25 87 CYS A C 1
ATOM 644 O O . CYS A 1 87 ? -12.729 -4.042 1.084 1.00 78.25 87 CYS A O 1
ATOM 646 N N . ARG A 1 88 ? -11.911 -5.590 2.475 1.00 76.62 88 ARG A N 1
ATOM 647 C CA . ARG A 1 88 ? -11.284 -4.666 3.437 1.00 76.62 88 ARG A CA 1
ATOM 648 C C . ARG A 1 88 ? -9.936 -4.157 2.961 1.00 76.62 88 ARG A C 1
ATOM 650 O O . ARG A 1 88 ? -9.381 -3.231 3.542 1.00 76.62 88 ARG A O 1
ATOM 657 N N . CYS A 1 89 ? -9.448 -4.722 1.870 1.00 73.94 89 CYS A N 1
ATOM 658 C CA . CYS A 1 89 ? -8.328 -4.218 1.115 1.00 73.94 89 CYS A CA 1
ATOM 659 C C . CYS A 1 89 ? -8.660 -2.885 0.438 1.00 73.94 89 CYS A C 1
ATOM 661 O O . CYS A 1 89 ? -8.714 -2.787 -0.785 1.00 73.94 89 CYS A O 1
ATOM 663 N N . LYS A 1 90 ? -8.827 -1.817 1.223 1.00 58.47 90 LYS A N 1
ATOM 664 C CA . LYS A 1 90 ? -8.599 -0.459 0.729 1.00 58.47 90 LYS A CA 1
ATOM 665 C C . LYS A 1 90 ? -7.095 -0.261 0.594 1.00 58.47 90 LYS A C 1
ATOM 667 O O . LYS A 1 90 ? -6.479 0.520 1.310 1.00 58.47 90 LYS A O 1
ATOM 672 N N . SER A 1 91 ? -6.511 -0.967 -0.367 1.00 49.62 91 SER A N 1
ATOM 673 C CA . SER A 1 91 ? -5.380 -0.400 -1.075 1.00 49.62 91 SER A CA 1
ATOM 674 C C . SER A 1 91 ? -5.894 0.917 -1.646 1.00 49.62 91 SER A C 1
ATOM 676 O O . SER A 1 91 ? -6.920 0.934 -2.333 1.00 49.62 91 SER A O 1
ATOM 678 N N . ARG A 1 92 ? -5.218 2.037 -1.385 1.00 46.12 92 ARG A N 1
ATOM 679 C CA . ARG A 1 92 ? -5.315 3.187 -2.290 1.00 46.12 92 ARG A CA 1
ATOM 680 C C . ARG A 1 92 ? -4.619 2.822 -3.606 1.00 46.12 92 ARG A C 1
ATOM 682 O O . ARG A 1 92 ? -3.680 3.472 -4.032 1.00 46.12 92 ARG A O 1
ATOM 689 N N . GLY A 1 93 ? -5.132 1.788 -4.260 1.00 46.22 93 GLY A N 1
ATOM 690 C CA . GLY A 1 93 ? -5.040 1.586 -5.680 1.00 46.22 93 GLY A CA 1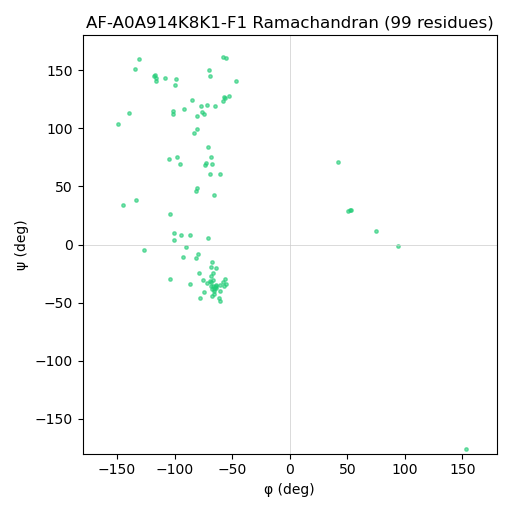
ATOM 691 C C . GLY A 1 93 ? -6.159 2.414 -6.277 1.00 46.22 93 GLY A C 1
ATOM 692 O O . GLY A 1 93 ? -7.299 1.964 -6.377 1.00 46.22 93 GLY A O 1
ATOM 693 N N . ARG A 1 94 ? -5.838 3.636 -6.704 1.00 47.03 94 ARG A N 1
ATOM 694 C CA . ARG A 1 94 ? -6.430 4.018 -7.981 1.00 47.03 94 ARG A CA 1
ATOM 695 C C . ARG A 1 94 ? -5.814 3.070 -8.994 1.00 47.03 94 ARG A C 1
ATOM 697 O O . ARG A 1 94 ? -4.594 2.978 -9.089 1.00 47.03 94 ARG A O 1
ATOM 704 N N . GLY A 1 95 ? -6.687 2.306 -9.633 1.00 49.56 95 GLY A N 1
ATOM 705 C CA . GLY A 1 95 ? -6.315 1.270 -10.570 1.00 49.56 95 GLY A CA 1
ATOM 706 C C . GLY A 1 95 ? -5.439 1.773 -11.709 1.00 49.56 95 GLY A C 1
ATOM 707 O O . GLY A 1 95 ? -5.418 2.956 -12.050 1.00 49.56 95 GLY A O 1
ATOM 708 N N . ARG A 1 96 ? -4.774 0.807 -12.327 1.00 50.44 96 ARG A N 1
ATOM 709 C CA . ARG A 1 96 ? -5.130 0.330 -13.667 1.00 50.44 96 ARG A CA 1
ATOM 710 C C . ARG A 1 96 ? -4.743 -1.149 -13.702 1.00 50.44 96 ARG A C 1
ATOM 712 O O . ARG A 1 96 ? -3.584 -1.482 -13.512 1.00 50.44 96 ARG A O 1
ATOM 719 N N . GLU A 1 97 ? -5.701 -2.067 -13.601 1.00 58.38 97 GLU A N 1
ATOM 720 C CA . GLU A 1 97 ? -6.397 -2.649 -14.762 1.00 58.38 97 GLU A CA 1
ATOM 721 C C . GLU A 1 97 ? -5.435 -2.960 -15.916 1.00 58.38 97 GLU A C 1
ATOM 723 O O . GLU A 1 97 ? -5.424 -2.300 -16.948 1.00 58.38 97 GLU A O 1
ATOM 728 N N . GLY A 1 98 ? -4.615 -3.989 -15.706 1.00 48.78 98 GLY A N 1
ATOM 729 C CA . GLY A 1 98 ? -4.112 -4.851 -16.769 1.00 48.78 98 GLY A CA 1
ATOM 730 C C . GLY A 1 98 ? -4.975 -6.109 -16.822 1.00 48.78 98 GLY A C 1
ATOM 731 O O . GLY A 1 98 ? -4.579 -7.152 -16.311 1.00 48.78 98 GLY A O 1
ATOM 732 N N . GLY A 1 99 ? -6.186 -5.979 -17.367 1.00 44.94 99 GLY A N 1
ATOM 733 C CA . GLY A 1 99 ? -7.008 -7.099 -17.819 1.00 44.94 99 GLY A CA 1
ATOM 734 C C . GLY A 1 99 ? -6.886 -7.191 -19.337 1.00 44.94 99 GLY A C 1
ATOM 735 O O . GLY A 1 99 ? -7.308 -6.276 -20.035 1.00 44.94 99 GLY A O 1
ATOM 736 N N . VAL A 1 100 ? -6.256 -8.257 -19.826 1.00 45.09 100 VAL A N 1
ATOM 737 C CA . VAL A 1 100 ? -6.085 -8.562 -21.252 1.00 45.09 100 VAL A CA 1
ATOM 738 C C . VAL A 1 100 ? -7.399 -9.120 -21.809 1.00 45.09 100 VAL A C 1
ATOM 740 O O . VAL A 1 100 ? -7.853 -10.163 -21.342 1.00 45.09 100 VAL A O 1
ATOM 743 N N . ASN A 1 101 ? -7.981 -8.432 -22.795 1.00 35.03 101 ASN A N 1
ATOM 744 C CA . ASN A 1 101 ? -8.684 -9.028 -23.938 1.00 35.03 101 ASN A CA 1
ATOM 745 C C . ASN A 1 101 ? -8.267 -8.264 -25.192 1.00 35.03 101 ASN A C 1
ATOM 747 O O . ASN A 1 101 ? -8.368 -7.016 -25.157 1.00 35.03 101 ASN A O 1
#

Sequence (101 aa):
MIFLIFILSVFGLVEGLTDGIGPCIAGTCPLGYTCQTSTQLCSSNDVATTTLAPCIDKMTNCAAYRHLCNNNVYYDLMTQQCAKTCCRCKSRGRGREGGVN

Foldseek 3Di:
DVVVVVVVVVVVVPPPPAQFPAAQDVQDDPPQWGQDPVPRTTHRPPPPPPPDAPQDQQDPCLVVCLVCCPPPVCVVVCCRHVVNSSVVPPPPPPDDDPDDD

Solvent-accessible surface area (backbone atoms only — not comparable to fu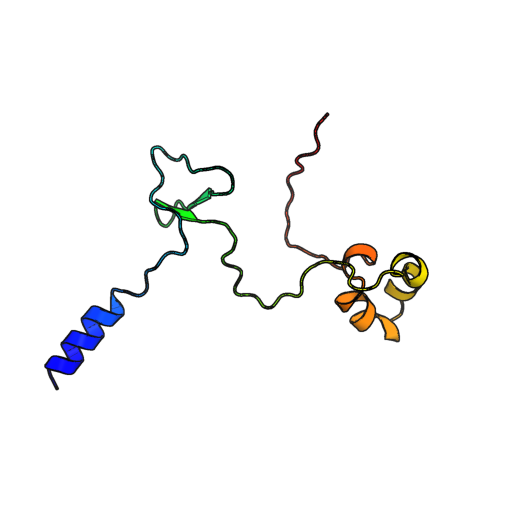ll-atom values): 6427 Å² total; per-residue (Å²): 115,70,68,59,53,54,52,50,59,55,55,69,71,60,86,66,82,62,83,38,88,42,69,38,58,95,76,46,57,63,94,82,36,46,60,36,88,91,73,52,26,16,27,48,86,80,78,62,95,54,100,64,77,76,76,41,56,74,45,94,59,35,79,80,48,50,79,41,48,81,33,79,89,40,32,66,57,34,51,69,33,17,9,47,72,56,64,58,57,74,60,92,63,78,77,79,87,86,75,92,128